Protein AF-A0A7G6E0K6-F1 (afdb_monomer_lite)

pLDDT: mean 91.46, std 11.46, range [50.28, 98.69]

Sequence (84 aa):
MLEGLIEGKIVHFVMPNGQHRPAIVVKVWDWFTGCCNLQVFIDGTNDDKNSSPGVVWKSAVLFDNAQKKVNTWHWVEQTTSSKV

Secondary structure (DSSP, 8-state):
--TT--TT-EEEEE-TTS-EEEEEEEEEEETTTTEEEEEEE--GGGT-TT-SSSEEEEEEEPB-TT--STT-EEPPP-------

Radius of gyration: 13.27 Å; chains: 1; bounding box: 41×24×34 Å

Foldseek 3Di:
DAPPDDFQDWWWAQAPVRDTFIWTFHAAPDPVFRFTKIWTQAPACVRPVPDPPRTDIQHRATADCVSPDHSHIYHDDDDPPPDD

Structure (mmCIF, N/CA/C/O backbone):
data_AF-A0A7G6E0K6-F1
#
_entry.id   AF-A0A7G6E0K6-F1
#
loop_
_atom_site.group_PDB
_atom_site.id
_atom_site.type_symbol
_atom_site.label_atom_id
_atom_site.label_alt_id
_atom_site.label_comp_id
_atom_site.label_asym_id
_atom_site.label_entity_id
_atom_site.label_seq_id
_atom_site.pdbx_PDB_ins_code
_atom_site.Cartn_x
_atom_site.Cartn_y
_atom_site.Cartn_z
_atom_site.occupancy
_atom_site.B_iso_or_equiv
_atom_site.auth_seq_id
_atom_site.auth_comp_id
_atom_site.auth_asym_id
_atom_site.auth_atom_id
_atom_site.pdbx_PDB_model_num
ATOM 1 N N . MET A 1 1 ? -9.784 -4.179 15.073 1.00 86.62 1 MET A N 1
ATOM 2 C CA . MET A 1 1 ? -9.230 -5.018 13.994 1.00 86.62 1 MET A CA 1
ATOM 3 C C . MET A 1 1 ? -9.908 -4.609 12.702 1.00 86.62 1 MET A C 1
ATOM 5 O O . MET A 1 1 ? -11.125 -4.488 12.696 1.00 86.62 1 MET A O 1
ATOM 9 N N . LEU A 1 2 ? -9.129 -4.338 11.660 1.00 94.56 2 LEU A N 1
ATOM 10 C CA . LEU A 1 2 ? -9.607 -3.989 10.335 1.00 94.56 2 LEU A CA 1
ATOM 11 C C . LEU A 1 2 ? -10.099 -5.268 9.659 1.00 94.56 2 LEU A C 1
ATOM 13 O O . LEU A 1 2 ? -9.317 -6.172 9.362 1.00 94.56 2 LEU A O 1
ATOM 17 N N . GLU A 1 3 ? -11.411 -5.366 9.500 1.00 95.44 3 GLU A N 1
ATOM 18 C CA . GLU A 1 3 ? -12.057 -6.549 8.946 1.00 95.44 3 GLU A CA 1
ATOM 19 C C . GLU A 1 3 ? -11.551 -6.841 7.525 1.00 95.44 3 GLU A C 1
ATOM 21 O O . GLU A 1 3 ? -11.365 -5.936 6.713 1.00 95.44 3 GLU A O 1
ATOM 26 N N . GLY A 1 4 ? -11.287 -8.118 7.236 1.00 95.44 4 GLY A N 1
ATOM 27 C CA . GLY A 1 4 ? -10.806 -8.567 5.926 1.00 95.44 4 GLY A CA 1
ATOM 28 C C . GLY A 1 4 ? -9.309 -8.359 5.656 1.00 95.44 4 GLY A C 1
ATOM 29 O O . GLY A 1 4 ? -8.838 -8.774 4.594 1.00 95.44 4 GLY A O 1
ATOM 30 N N . LEU A 1 5 ? -8.549 -7.770 6.590 1.00 97.75 5 LEU A N 1
ATOM 31 C CA . LEU A 1 5 ? -7.093 -7.642 6.477 1.00 97.75 5 LEU A CA 1
ATOM 32 C C . LEU A 1 5 ? -6.377 -8.961 6.774 1.00 97.75 5 LEU A C 1
ATOM 34 O O . LEU A 1 5 ? -6.315 -9.416 7.917 1.00 97.75 5 LEU A O 1
ATOM 38 N N . ILE A 1 6 ? -5.784 -9.529 5.725 1.00 98.12 6 ILE A N 1
ATOM 39 C CA . ILE A 1 6 ? -4.984 -10.754 5.755 1.00 98.12 6 ILE A CA 1
ATOM 40 C C . ILE A 1 6 ? -3.780 -10.623 4.817 1.00 98.12 6 ILE A C 1
ATOM 42 O O . ILE A 1 6 ? -3.819 -9.874 3.839 1.00 98.12 6 ILE A O 1
ATOM 46 N N . GLU A 1 7 ? -2.724 -11.385 5.091 1.00 98.50 7 GLU A N 1
ATOM 47 C CA . GLU A 1 7 ? -1.634 -11.605 4.136 1.00 98.50 7 GLU A CA 1
ATOM 48 C C . GLU A 1 7 ? -2.186 -12.321 2.884 1.00 98.50 7 GLU A C 1
ATOM 50 O O . GLU A 1 7 ? -3.105 -13.135 2.967 1.00 98.50 7 GLU A O 1
ATOM 55 N N . GLY A 1 8 ? -1.681 -11.970 1.704 1.00 98.19 8 GLY A N 1
ATOM 56 C CA . GLY A 1 8 ? -2.174 -12.433 0.405 1.00 98.19 8 GLY A CA 1
ATOM 57 C C . GLY A 1 8 ? -3.351 -11.633 -0.173 1.00 98.19 8 GLY A C 1
ATOM 58 O O . GLY A 1 8 ? -3.745 -11.862 -1.316 1.00 98.19 8 GLY A O 1
ATOM 59 N N . LYS A 1 9 ? -3.923 -10.675 0.568 1.00 98.19 9 LYS A N 1
ATOM 60 C CA . LYS A 1 9 ? -5.043 -9.853 0.084 1.00 98.19 9 LYS A CA 1
ATOM 61 C C . LYS A 1 9 ? -4.578 -8.820 -0.946 1.00 98.19 9 LYS A C 1
ATOM 63 O O . LYS A 1 9 ? -3.612 -8.102 -0.699 1.00 98.19 9 LYS A O 1
ATOM 68 N N . ILE A 1 10 ? -5.301 -8.706 -2.063 1.00 98.12 10 ILE A N 1
ATOM 69 C CA . ILE A 1 10 ? -5.096 -7.638 -3.054 1.00 98.12 10 ILE A CA 1
ATOM 70 C C . ILE A 1 10 ? -5.788 -6.349 -2.589 1.00 98.12 10 ILE A C 1
ATOM 72 O O . ILE A 1 10 ? -6.951 -6.372 -2.175 1.00 98.12 10 ILE A O 1
ATOM 76 N N . VAL A 1 11 ? -5.060 -5.238 -2.669 1.00 98.06 11 VAL A N 1
ATOM 77 C CA . VAL A 1 11 ? -5.448 -3.883 -2.253 1.00 98.06 11 VAL A CA 1
ATOM 78 C C . VAL A 1 11 ? -4.953 -2.851 -3.275 1.00 98.06 11 VAL A C 1
ATOM 80 O O . VAL A 1 11 ? -4.222 -3.198 -4.205 1.00 98.06 11 VAL A O 1
ATOM 83 N N . HIS A 1 12 ? -5.323 -1.582 -3.108 1.00 97.81 12 HIS A N 1
ATOM 84 C CA . HIS A 1 12 ? -4.722 -0.470 -3.848 1.00 97.81 12 HIS A CA 1
ATOM 85 C C . HIS A 1 12 ? -3.716 0.279 -2.977 1.00 97.81 12 HIS A C 1
ATOM 87 O O . HIS A 1 12 ? -3.988 0.564 -1.812 1.00 97.81 12 HIS A O 1
ATOM 93 N N . PHE A 1 13 ? -2.565 0.617 -3.556 1.00 98.06 13 PHE A N 1
ATOM 94 C CA . PHE A 1 13 ? -1.584 1.537 -2.993 1.00 98.06 13 PHE A CA 1
ATOM 95 C C . PHE A 1 13 ? -1.641 2.872 -3.740 1.00 98.06 13 PHE A C 1
ATOM 97 O O . PHE A 1 13 ? -1.623 2.893 -4.973 1.00 98.06 13 PHE A O 1
ATOM 104 N N . VAL A 1 14 ? -1.675 3.977 -2.996 1.00 97.56 14 VAL A N 1
ATOM 105 C CA . VAL A 1 14 ? -1.675 5.333 -3.554 1.00 97.56 14 VAL A CA 1
ATOM 106 C C . VAL A 1 14 ? -0.229 5.789 -3.737 1.00 97.56 14 VAL A C 1
ATOM 108 O O . VAL A 1 14 ? 0.492 6.046 -2.770 1.00 97.56 14 VAL A O 1
ATOM 111 N N . MET A 1 15 ? 0.209 5.888 -4.986 1.00 95.56 15 MET A N 1
ATOM 112 C CA . MET A 1 15 ? 1.558 6.303 -5.368 1.00 95.56 15 MET A CA 1
ATOM 113 C C . MET A 1 15 ? 1.831 7.776 -4.997 1.00 95.56 15 MET A C 1
ATOM 115 O O . MET A 1 15 ? 0.891 8.547 -4.798 1.00 95.56 15 MET A O 1
ATOM 119 N N . PRO A 1 16 ? 3.103 8.226 -4.945 1.00 95.06 16 PRO A N 1
ATOM 120 C CA . PRO A 1 16 ? 3.441 9.626 -4.655 1.00 95.06 16 PRO A CA 1
ATOM 121 C C . PRO A 1 16 ? 2.800 10.654 -5.600 1.00 95.06 16 PRO A C 1
ATOM 123 O O . PRO A 1 16 ? 2.572 11.791 -5.202 1.00 95.06 16 PRO A O 1
ATOM 126 N N . ASN A 1 17 ? 2.502 10.256 -6.839 1.00 92.44 17 ASN A N 1
ATOM 127 C CA . ASN A 1 17 ? 1.820 11.082 -7.839 1.00 92.44 17 ASN A CA 1
ATOM 128 C C . ASN A 1 17 ? 0.278 11.011 -7.745 1.00 92.44 17 ASN A C 1
ATOM 130 O O . ASN A 1 17 ? -0.403 11.555 -8.609 1.00 92.44 17 ASN A O 1
ATOM 134 N N . GLY A 1 18 ? -0.270 10.321 -6.739 1.00 94.62 18 GLY A N 1
ATOM 135 C CA . GLY A 1 18 ? -1.709 10.143 -6.526 1.00 94.62 18 GLY A CA 1
ATOM 136 C C . GLY A 1 18 ? -2.350 9.012 -7.330 1.00 94.62 18 GLY A C 1
ATOM 137 O O . GLY A 1 18 ? -3.522 8.723 -7.124 1.00 94.62 18 GLY A O 1
ATOM 138 N N . GLN A 1 19 ? -1.621 8.344 -8.228 1.00 94.44 19 GLN A N 1
ATOM 139 C CA . GLN A 1 19 ? -2.179 7.218 -8.976 1.00 94.44 19 GLN A CA 1
ATOM 140 C C . GLN A 1 19 ? -2.319 5.974 -8.101 1.00 94.44 19 GLN A C 1
ATOM 142 O O . GLN A 1 19 ? -1.508 5.727 -7.209 1.00 94.44 19 GLN A O 1
ATOM 147 N N . HIS A 1 20 ? -3.330 5.158 -8.385 1.00 95.69 20 HIS A N 1
ATOM 148 C CA . HIS A 1 20 ? -3.555 3.909 -7.667 1.00 95.69 20 HIS A CA 1
ATOM 149 C C . HIS A 1 20 ? -2.865 2.759 -8.408 1.00 95.69 20 HIS A C 1
ATOM 151 O O . HIS A 1 20 ? -2.908 2.670 -9.642 1.00 95.69 20 HIS A O 1
ATOM 157 N N . ARG A 1 21 ? -2.205 1.881 -7.652 1.00 96.44 21 ARG A N 1
ATOM 158 C CA . ARG A 1 21 ? -1.587 0.659 -8.172 1.00 96.44 21 ARG A CA 1
ATOM 159 C C . ARG A 1 21 ? -2.047 -0.563 -7.394 1.00 96.44 21 ARG A C 1
ATOM 161 O O . ARG A 1 21 ? -2.198 -0.473 -6.173 1.00 96.44 21 ARG A O 1
ATOM 168 N N . PRO A 1 22 ? -2.269 -1.703 -8.069 1.00 97.56 22 PRO A N 1
ATOM 169 C CA . PRO A 1 22 ? -2.570 -2.938 -7.374 1.00 97.56 22 PRO A CA 1
ATOM 170 C C . PRO A 1 22 ? -1.375 -3.344 -6.516 1.00 97.56 22 PRO A C 1
ATOM 172 O O . PRO A 1 22 ? -0.217 -3.225 -6.914 1.00 97.56 22 PRO A O 1
ATOM 175 N N . ALA A 1 23 ? -1.661 -3.836 -5.322 1.00 98.31 23 ALA A N 1
ATOM 176 C CA . ALA A 1 23 ? -0.665 -4.351 -4.404 1.00 98.31 23 ALA A CA 1
ATOM 177 C C . ALA A 1 23 ? -1.207 -5.580 -3.680 1.00 98.31 23 ALA A C 1
ATOM 179 O O . ALA A 1 23 ? -2.418 -5.757 -3.565 1.00 98.31 23 ALA A O 1
ATOM 180 N N . ILE A 1 24 ? -0.312 -6.419 -3.170 1.00 98.56 24 ILE A N 1
ATOM 181 C CA . ILE A 1 24 ? -0.662 -7.546 -2.305 1.00 98.56 24 ILE A CA 1
ATOM 182 C C . ILE A 1 24 ? -0.068 -7.339 -0.913 1.00 98.56 24 ILE A C 1
ATOM 184 O O . ILE A 1 24 ? 1.086 -6.927 -0.776 1.00 98.56 24 ILE A O 1
ATOM 188 N N . VAL A 1 25 ? -0.864 -7.615 0.122 1.00 98.69 25 VAL A N 1
ATOM 189 C CA . VAL A 1 25 ? -0.419 -7.593 1.520 1.00 98.69 25 VAL A CA 1
ATOM 190 C C . VAL A 1 25 ? 0.531 -8.760 1.754 1.00 98.69 25 VAL A C 1
ATOM 192 O O . VAL A 1 25 ? 0.125 -9.912 1.667 1.00 98.69 25 VAL A O 1
ATOM 195 N N . VAL A 1 26 ? 1.794 -8.483 2.064 1.00 98.50 26 VAL A N 1
ATOM 196 C CA . VAL A 1 26 ? 2.809 -9.528 2.293 1.00 98.50 26 VAL A CA 1
ATOM 197 C C . VAL A 1 26 ? 2.977 -9.834 3.779 1.00 98.50 26 VAL A C 1
ATOM 199 O O . VAL A 1 26 ? 3.222 -10.975 4.153 1.00 98.50 26 VAL A O 1
ATOM 202 N N . LYS A 1 27 ? 2.849 -8.817 4.638 1.00 98.56 27 LYS A N 1
ATOM 203 C CA . LYS A 1 27 ? 3.004 -8.949 6.092 1.00 98.56 27 LYS A CA 1
ATOM 204 C C . LYS A 1 27 ? 2.118 -7.944 6.807 1.00 98.56 27 LYS A C 1
ATOM 206 O O . LYS A 1 27 ? 2.220 -6.760 6.504 1.00 98.56 27 LYS A O 1
ATOM 211 N N . VAL A 1 28 ? 1.320 -8.372 7.781 1.00 98.50 28 VAL A N 1
ATOM 212 C CA . VAL A 1 28 ? 0.586 -7.444 8.662 1.00 98.50 28 VAL A CA 1
ATOM 213 C C . VAL A 1 28 ? 1.404 -7.189 9.930 1.00 98.50 28 VAL A C 1
ATOM 215 O O . VAL A 1 28 ? 1.827 -8.136 10.593 1.00 98.50 28 VAL A O 1
ATOM 218 N N . TRP A 1 29 ? 1.639 -5.915 10.250 1.00 97.94 29 TRP A N 1
ATOM 219 C CA . TRP A 1 29 ? 2.297 -5.482 11.490 1.00 97.94 29 TRP A CA 1
ATOM 220 C C . TRP A 1 29 ? 1.285 -5.111 12.569 1.00 97.94 29 TRP A C 1
ATOM 222 O O . TRP A 1 29 ? 1.509 -5.395 13.741 1.00 97.94 29 TRP A O 1
ATOM 232 N N . ASP A 1 30 ? 0.174 -4.488 12.172 1.00 97.94 30 ASP A N 1
ATOM 233 C CA . ASP A 1 30 ? -0.887 -4.087 13.090 1.00 97.94 30 ASP A CA 1
ATOM 234 C C . ASP A 1 30 ? -2.263 -4.154 12.416 1.00 97.94 30 ASP A C 1
ATOM 236 O O . ASP A 1 30 ? -2.563 -3.437 11.460 1.00 97.94 30 ASP 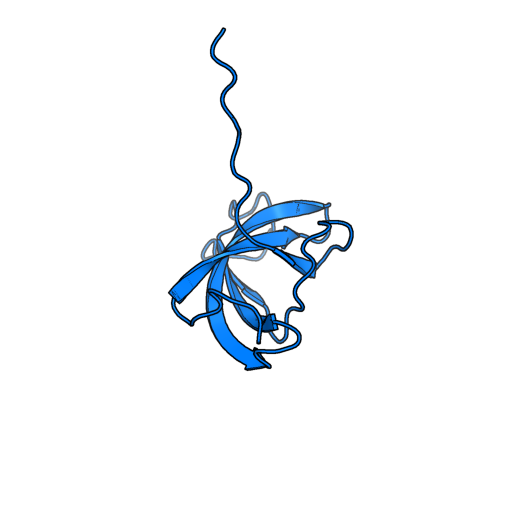A O 1
ATOM 240 N N . TRP A 1 31 ? -3.130 -5.002 12.966 1.00 97.25 31 TRP A N 1
ATOM 241 C CA . TRP A 1 31 ? -4.498 -5.188 12.500 1.00 97.25 31 TRP A CA 1
ATOM 242 C C . TRP A 1 31 ? -5.436 -4.037 12.859 1.00 97.25 31 TRP A C 1
ATOM 244 O O . TRP A 1 31 ? -6.519 -3.965 12.291 1.00 97.25 31 TRP A O 1
ATOM 254 N N . PHE A 1 32 ? -5.112 -3.167 13.813 1.00 96.31 32 PHE A N 1
ATOM 255 C CA . PHE A 1 32 ? -5.980 -2.048 14.189 1.00 96.31 32 PHE A CA 1
ATOM 256 C C . PHE A 1 32 ? -5.772 -0.842 13.279 1.00 96.31 32 PHE A C 1
ATOM 258 O O . PHE A 1 32 ? -6.753 -0.268 12.813 1.00 96.31 32 PHE A O 1
ATOM 265 N N . THR A 1 33 ? -4.518 -0.496 12.990 1.00 97.00 33 THR A N 1
ATOM 266 C CA . THR A 1 33 ? -4.172 0.602 12.070 1.00 97.00 33 THR A CA 1
ATOM 267 C C . THR A 1 33 ? -4.118 0.172 10.606 1.00 97.00 33 THR A C 1
ATOM 269 O O . THR A 1 33 ? -4.101 1.020 9.716 1.00 97.00 33 THR A O 1
ATOM 272 N N . GLY A 1 34 ? -4.064 -1.135 10.342 1.00 97.75 34 GLY A N 1
ATOM 273 C CA . GLY A 1 34 ? -3.837 -1.678 9.007 1.00 97.75 34 GLY A CA 1
ATOM 274 C C . GLY A 1 34 ? -2.393 -1.525 8.523 1.00 97.75 34 GLY A C 1
ATOM 275 O O . GLY A 1 34 ? -2.141 -1.625 7.325 1.00 97.75 34 GLY A O 1
ATOM 276 N N . CYS A 1 35 ? -1.440 -1.266 9.424 1.00 98.38 35 CYS A N 1
ATOM 277 C CA . CYS A 1 35 ? -0.030 -1.168 9.070 1.00 98.38 35 CYS A CA 1
ATOM 278 C C . CYS A 1 35 ? 0.478 -2.506 8.514 1.00 98.38 35 CYS A C 1
ATOM 280 O O . CYS A 1 35 ? 0.418 -3.538 9.192 1.00 98.38 35 CYS A O 1
ATOM 282 N N . CYS A 1 36 ? 0.982 -2.501 7.280 1.00 98.62 36 CYS A N 1
ATOM 283 C CA . CYS A 1 36 ? 1.445 -3.711 6.608 1.00 98.62 36 CYS A CA 1
ATOM 284 C C . CYS A 1 36 ? 2.579 -3.441 5.611 1.00 98.62 36 CYS A C 1
ATOM 286 O O . CYS A 1 36 ? 2.864 -2.300 5.249 1.00 98.62 36 CYS A O 1
ATOM 288 N N . ASN A 1 37 ? 3.234 -4.509 5.166 1.00 98.69 37 ASN A N 1
ATOM 289 C CA . ASN A 1 37 ? 4.119 -4.472 4.009 1.00 98.69 37 ASN A CA 1
ATOM 290 C C . ASN A 1 37 ? 3.346 -4.874 2.759 1.00 98.69 37 ASN A C 1
ATOM 292 O O . ASN A 1 37 ? 2.541 -5.810 2.788 1.00 98.69 37 ASN A O 1
ATOM 296 N N . LEU A 1 38 ? 3.659 -4.203 1.658 1.00 98.56 38 LEU A N 1
ATOM 297 C CA . LEU A 1 38 ? 3.037 -4.402 0.364 1.00 98.56 38 LEU A CA 1
ATOM 298 C C . LEU A 1 38 ? 4.087 -4.713 -0.693 1.00 98.56 38 LEU A C 1
ATOM 300 O O . LEU A 1 38 ? 5.152 -4.092 -0.746 1.00 98.56 38 LEU A O 1
ATOM 304 N N . GLN A 1 39 ? 3.717 -5.616 -1.589 1.00 97.88 39 GLN A N 1
ATOM 305 C CA . GLN A 1 39 ? 4.351 -5.747 -2.887 1.00 97.88 39 GLN A CA 1
ATOM 306 C C . GLN A 1 39 ? 3.439 -5.053 -3.909 1.00 97.88 39 GLN A C 1
ATOM 308 O O . GLN A 1 39 ? 2.327 -5.515 -4.161 1.00 97.88 39 GLN A O 1
ATOM 313 N N . VAL A 1 40 ? 3.881 -3.907 -4.430 1.00 97.19 40 VAL A N 1
ATOM 314 C CA . VAL A 1 40 ? 3.106 -3.042 -5.334 1.00 97.19 40 VAL A CA 1
ATOM 315 C C . VAL A 1 40 ? 3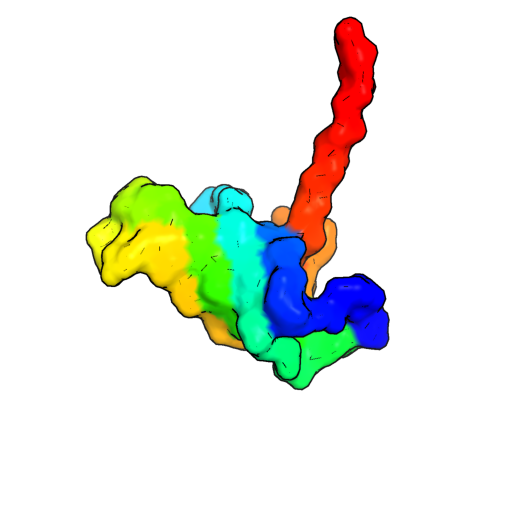.479 -3.351 -6.776 1.00 97.19 40 VAL A C 1
ATOM 317 O O . VAL A 1 40 ? 4.654 -3.286 -7.121 1.00 97.19 40 VAL A O 1
ATOM 320 N N . PHE A 1 41 ? 2.496 -3.661 -7.614 1.00 96.56 41 PHE A N 1
ATOM 321 C CA . PHE A 1 41 ? 2.681 -3.897 -9.042 1.00 96.56 41 PHE A CA 1
ATOM 322 C C . PHE A 1 41 ? 2.509 -2.578 -9.786 1.00 96.56 41 PHE A C 1
ATOM 324 O O . PHE A 1 41 ? 1.440 -1.968 -9.769 1.00 96.56 41 PHE A O 1
ATOM 331 N N . ILE A 1 42 ? 3.582 -2.128 -10.413 1.00 95.12 42 ILE A N 1
ATOM 332 C CA . ILE A 1 42 ? 3.662 -0.833 -11.083 1.00 95.12 42 ILE A CA 1
ATOM 333 C C . ILE A 1 42 ? 3.767 -1.027 -12.597 1.00 95.12 42 ILE A C 1
ATOM 335 O O . ILE A 1 42 ? 4.130 -2.103 -13.074 1.00 95.12 42 ILE A O 1
ATOM 339 N N . ASP A 1 43 ? 3.499 0.028 -13.355 1.00 91.25 43 ASP A N 1
ATOM 340 C CA . ASP A 1 43 ? 3.607 0.066 -14.815 1.00 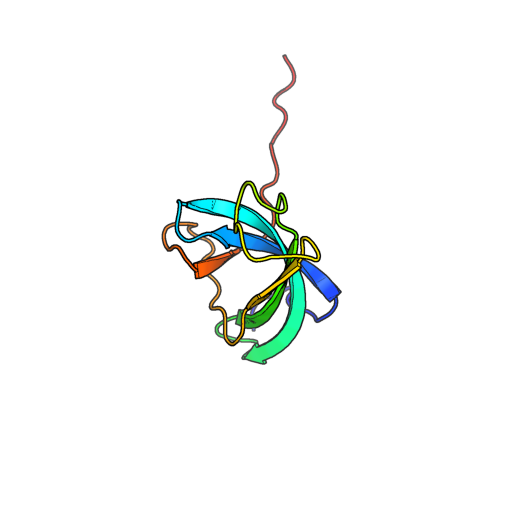91.25 43 ASP A CA 1
ATOM 341 C C . ASP A 1 43 ? 5.068 0.278 -15.262 1.00 91.25 43 ASP A C 1
ATOM 343 O O . ASP A 1 43 ? 5.414 1.191 -16.014 1.00 91.25 43 ASP A O 1
ATOM 347 N N . GLY A 1 44 ? 5.964 -0.542 -14.702 1.00 87.50 44 GLY A N 1
ATOM 348 C CA . GLY A 1 44 ? 7.403 -0.514 -14.950 1.00 87.50 44 GLY A CA 1
ATOM 349 C C . GLY A 1 44 ? 7.993 0.899 -14.927 1.00 87.50 44 GLY A C 1
ATOM 350 O O . GLY A 1 44 ? 7.804 1.668 -13.983 1.00 87.50 44 GLY A O 1
ATOM 351 N N . THR A 1 45 ? 8.692 1.252 -16.006 1.00 86.81 45 THR A N 1
ATOM 352 C CA . THR A 1 45 ? 9.398 2.533 -16.136 1.00 86.81 45 THR A CA 1
ATOM 353 C C . THR A 1 45 ? 8.491 3.756 -16.270 1.00 86.81 45 THR A C 1
ATOM 355 O O . THR A 1 45 ? 9.006 4.874 -16.202 1.00 86.81 45 THR A O 1
ATOM 358 N N . ASN A 1 46 ? 7.176 3.583 -16.459 1.00 86.56 46 ASN A N 1
ATOM 359 C CA . ASN A 1 46 ? 6.229 4.703 -16.439 1.00 86.56 46 ASN A CA 1
ATOM 360 C C . ASN A 1 46 ? 6.028 5.242 -15.017 1.00 86.56 46 ASN A C 1
ATOM 362 O O . ASN A 1 46 ? 5.770 6.434 -14.850 1.00 86.56 46 ASN A O 1
ATOM 366 N N . ASP A 1 47 ? 6.193 4.389 -14.003 1.00 85.12 47 ASP A N 1
ATOM 367 C CA . ASP A 1 47 ? 6.063 4.772 -12.597 1.00 85.12 47 ASP A CA 1
ATOM 368 C C . ASP A 1 47 ? 7.408 5.023 -11.924 1.00 85.12 47 ASP A C 1
ATOM 370 O O . ASP A 1 47 ? 7.549 5.976 -11.156 1.00 85.12 47 ASP A O 1
ATOM 374 N N . ASP A 1 48 ? 8.399 4.177 -12.199 1.00 82.00 48 ASP A N 1
ATOM 375 C CA . ASP A 1 48 ? 9.739 4.320 -11.647 1.00 82.00 48 ASP A CA 1
ATOM 376 C C . ASP A 1 48 ? 10.784 3.835 -12.661 1.00 82.00 48 ASP A C 1
ATOM 378 O O . ASP A 1 48 ? 10.852 2.676 -13.061 1.00 82.00 48 ASP A O 1
ATOM 382 N N . LYS A 1 49 ? 11.642 4.757 -13.108 1.00 81.44 49 LYS A N 1
ATOM 383 C CA . LYS A 1 49 ? 12.671 4.464 -14.117 1.00 81.44 49 LYS A CA 1
ATOM 384 C C . LYS A 1 49 ? 13.691 3.425 -13.649 1.00 81.44 49 LYS A C 1
ATOM 386 O O . LYS A 1 49 ? 14.374 2.843 -14.486 1.00 81.44 49 LYS A O 1
ATOM 391 N N . ASN A 1 50 ? 13.796 3.205 -12.340 1.00 79.00 50 ASN A N 1
ATOM 392 C CA . ASN A 1 50 ? 14.740 2.274 -11.735 1.00 79.00 50 ASN A CA 1
ATOM 393 C C . ASN A 1 50 ? 14.090 0.949 -11.322 1.00 79.00 50 ASN A C 1
ATOM 395 O O . ASN A 1 50 ? 14.791 0.033 -10.892 1.00 79.00 50 ASN A O 1
ATOM 399 N N . SER A 1 51 ? 12.769 0.822 -11.435 1.00 66.25 51 SER A N 1
ATOM 400 C CA . SER A 1 51 ? 12.061 -0.374 -11.002 1.00 66.25 51 SER A CA 1
ATOM 401 C C . SER A 1 51 ? 11.978 -1.402 -12.129 1.00 66.25 51 SER A C 1
ATOM 403 O O . SER A 1 51 ? 11.070 -1.404 -12.964 1.00 66.25 51 SER A O 1
ATOM 405 N N . SER A 1 52 ? 12.962 -2.289 -12.144 1.00 61.56 52 SER A N 1
ATOM 406 C CA . SER A 1 52 ? 12.917 -3.561 -12.853 1.00 61.56 52 SER A CA 1
ATOM 407 C C . SER A 1 52 ? 13.254 -4.650 -11.833 1.00 61.56 52 SER A C 1
ATOM 409 O O . SER A 1 52 ? 14.325 -4.566 -11.225 1.00 61.56 52 SER A O 1
ATOM 411 N N . PRO A 1 53 ? 12.382 -5.646 -11.582 1.00 77.62 53 PRO A N 1
ATOM 412 C CA . PRO A 1 53 ? 11.085 -5.931 -12.218 1.00 77.62 53 PRO A CA 1
ATOM 413 C C . PRO A 1 53 ? 9.996 -4.917 -11.811 1.00 77.62 53 PRO A C 1
ATOM 415 O O . PRO A 1 53 ? 10.192 -4.206 -10.834 1.00 77.62 53 PRO A O 1
ATOM 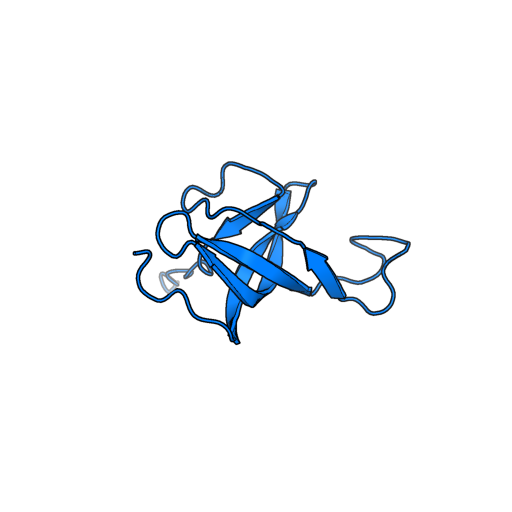418 N N . GLY A 1 54 ? 8.871 -4.837 -12.544 1.00 89.25 54 GLY A N 1
ATOM 419 C CA . GLY A 1 54 ? 7.726 -3.912 -12.343 1.00 89.25 54 GLY A CA 1
ATOM 420 C C . GLY A 1 54 ? 6.950 -4.101 -11.032 1.00 89.25 54 GLY A C 1
ATOM 421 O O . GLY A 1 54 ? 5.721 -4.136 -10.996 1.00 89.25 54 GLY A O 1
ATOM 422 N N . VAL A 1 55 ? 7.684 -4.280 -9.945 1.00 93.12 55 VAL A N 1
ATOM 423 C CA . VAL A 1 55 ? 7.201 -4.586 -8.624 1.00 93.12 55 VAL A CA 1
ATOM 424 C C . VAL A 1 55 ? 8.069 -3.845 -7.612 1.00 93.12 55 VAL A C 1
ATOM 426 O O . VAL A 1 55 ? 9.289 -3.988 -7.600 1.00 93.12 55 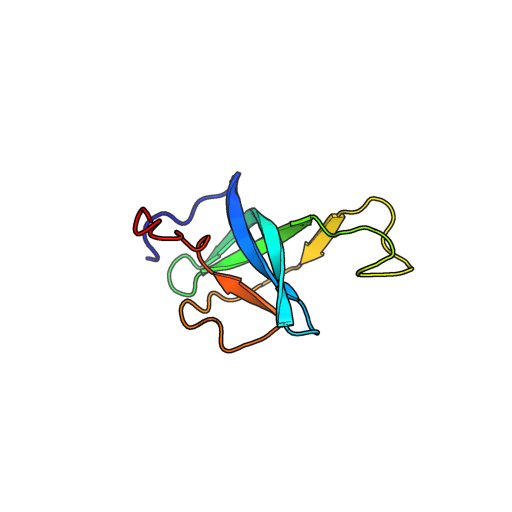VAL A O 1
ATOM 429 N N . VAL A 1 56 ? 7.442 -3.072 -6.732 1.00 94.31 56 VAL A N 1
ATOM 430 C CA . VAL A 1 56 ? 8.127 -2.264 -5.717 1.00 94.31 56 VAL A CA 1
ATOM 431 C C . VAL A 1 56 ? 7.705 -2.719 -4.330 1.00 94.31 56 VAL A C 1
ATOM 433 O O . VAL A 1 56 ? 6.523 -2.921 -4.054 1.00 94.31 56 VAL A O 1
ATOM 436 N N . TRP A 1 57 ? 8.682 -2.864 -3.441 1.00 95.75 57 TRP A N 1
ATOM 437 C CA . TRP A 1 57 ? 8.430 -3.144 -2.033 1.00 95.75 57 TRP A CA 1
ATOM 438 C C . TRP A 1 57 ? 8.077 -1.857 -1.281 1.00 95.75 57 TRP A C 1
ATOM 440 O O . TRP A 1 57 ? 8.795 -0.858 -1.372 1.00 95.75 57 TRP A O 1
ATOM 450 N N . LYS A 1 58 ? 7.002 -1.882 -0.490 1.00 97.00 58 LYS A N 1
ATOM 451 C CA . LYS A 1 58 ? 6.640 -0.801 0.436 1.00 97.00 58 LYS A CA 1
ATOM 452 C C . LYS A 1 58 ? 6.472 -1.367 1.840 1.00 97.00 58 LYS A C 1
ATOM 454 O O . LYS A 1 58 ? 5.700 -2.294 2.056 1.00 97.00 58 LYS A O 1
ATOM 459 N N . SER A 1 59 ? 7.214 -0.810 2.791 1.00 97.69 59 SER A N 1
ATOM 460 C CA . SER A 1 59 ? 7.214 -1.255 4.186 1.00 97.69 59 SER A CA 1
ATOM 461 C C . SER A 1 59 ? 6.371 -0.327 5.057 1.00 97.69 59 SER A C 1
ATOM 463 O O . SER A 1 59 ? 6.351 0.876 4.800 1.00 97.69 59 SER A O 1
ATOM 465 N N . ALA A 1 60 ? 5.735 -0.874 6.095 1.00 97.44 60 ALA A N 1
ATOM 466 C CA . ALA A 1 60 ? 5.000 -0.124 7.122 1.00 97.44 60 ALA A CA 1
ATOM 467 C C . ALA A 1 60 ? 3.975 0.890 6.562 1.00 97.44 60 ALA A C 1
ATOM 469 O O . ALA A 1 60 ? 3.888 2.035 7.008 1.00 97.44 60 ALA A O 1
ATOM 470 N N . VAL A 1 61 ? 3.203 0.472 5.558 1.00 98.44 61 VAL A N 1
ATOM 471 C CA . VAL A 1 61 ? 2.199 1.306 4.892 1.00 98.44 61 VAL A CA 1
ATOM 472 C C . VAL A 1 61 ? 0.914 1.332 5.714 1.00 98.44 61 VAL A C 1
ATOM 474 O O . VAL A 1 61 ? 0.370 0.281 6.058 1.00 98.44 61 VAL A O 1
ATOM 477 N N . LEU A 1 62 ? 0.412 2.534 6.002 1.00 98.19 62 LEU A N 1
ATOM 478 C CA . LEU A 1 62 ? -0.824 2.744 6.757 1.00 98.19 62 LEU A CA 1
ATOM 479 C C . LEU A 1 62 ? -2.063 2.687 5.859 1.00 98.19 62 LEU A C 1
ATOM 481 O O . LEU A 1 62 ? -2.020 3.080 4.691 1.00 98.19 62 LEU A O 1
ATOM 485 N N . PHE A 1 63 ? -3.171 2.232 6.440 1.00 98.19 63 PHE A N 1
ATOM 486 C CA . PHE A 1 63 ? -4.480 2.221 5.798 1.00 98.19 63 PHE A CA 1
ATOM 487 C C . PHE A 1 63 ? -5.098 3.631 5.760 1.00 98.19 63 PHE A C 1
ATOM 489 O O . PHE A 1 63 ? -5.082 4.346 6.764 1.00 98.19 63 PHE A O 1
ATOM 496 N N . ASP A 1 64 ? -5.682 4.021 4.626 1.00 97.38 64 ASP A N 1
ATOM 497 C CA . ASP A 1 64 ? -6.471 5.250 4.466 1.00 97.38 64 ASP A CA 1
ATOM 498 C C . ASP A 1 64 ? -7.687 5.012 3.558 1.00 97.38 64 ASP A C 1
ATOM 500 O O . ASP A 1 64 ? -7.647 5.242 2.351 1.00 97.38 64 ASP A O 1
ATOM 504 N N . ASN A 1 65 ? -8.814 4.596 4.144 1.00 93.06 65 ASN A N 1
ATOM 505 C CA . ASN A 1 65 ? -10.044 4.346 3.383 1.00 93.06 65 ASN A CA 1
ATOM 506 C C . ASN A 1 65 ? -10.604 5.589 2.669 1.00 93.06 65 ASN A C 1
ATOM 508 O O . ASN A 1 65 ? -11.429 5.452 1.772 1.00 93.06 65 ASN A O 1
ATOM 512 N N . ALA A 1 66 ? -10.211 6.797 3.090 1.00 91.88 66 ALA A N 1
ATOM 513 C CA . ALA A 1 66 ? -10.670 8.033 2.467 1.00 91.88 66 ALA A CA 1
ATOM 514 C C . ALA A 1 66 ? -9.889 8.380 1.191 1.00 91.88 66 ALA A C 1
ATOM 516 O O . ALA A 1 66 ? -10.298 9.306 0.493 1.00 91.88 66 ALA A O 1
ATOM 517 N N . GLN A 1 67 ? -8.791 7.665 0.903 1.00 90.69 67 GLN A N 1
ATOM 518 C CA . GLN A 1 67 ? -7.958 7.848 -0.291 1.00 90.69 67 GLN A CA 1
ATOM 519 C C . GLN A 1 67 ? -7.405 9.279 -0.418 1.00 90.69 67 GLN A C 1
ATOM 521 O O . GLN A 1 67 ? -7.244 9.812 -1.513 1.00 90.69 67 GLN A O 1
ATOM 526 N N . LYS A 1 68 ? -7.147 9.949 0.713 1.00 88.00 68 LYS A N 1
ATOM 527 C CA . LYS A 1 68 ? -6.718 11.359 0.728 1.00 88.00 68 LYS A CA 1
ATOM 528 C C . LYS A 1 68 ? -5.205 11.508 0.796 1.00 88.00 68 LYS A C 1
ATOM 530 O O . LYS A 1 68 ? -4.693 12.597 0.539 1.00 88.00 68 LYS A O 1
ATOM 535 N N . LYS A 1 69 ? -4.490 10.456 1.198 1.00 96.69 69 LYS A N 1
ATOM 536 C CA . LYS A 1 69 ? -3.049 10.500 1.455 1.00 96.69 69 LYS A CA 1
ATOM 537 C C . LYS A 1 69 ? -2.285 9.606 0.487 1.00 96.69 69 LYS A C 1
ATOM 539 O O . LYS A 1 69 ? -2.566 8.420 0.362 1.00 96.69 69 LYS A O 1
ATOM 544 N N . VAL A 1 70 ? -1.244 10.158 -0.125 1.00 97.88 70 VAL A N 1
ATOM 545 C CA . VAL A 1 70 ? -0.256 9.364 -0.867 1.00 97.88 70 VAL A CA 1
ATOM 546 C C . VAL A 1 70 ? 0.559 8.483 0.080 1.00 97.88 70 VAL A C 1
ATOM 548 O O . VAL A 1 70 ? 0.654 8.761 1.276 1.00 97.88 70 VAL A O 1
ATOM 551 N N . ASN A 1 71 ? 1.193 7.444 -0.461 1.00 97.88 71 ASN A N 1
ATOM 552 C CA . ASN A 1 71 ? 1.948 6.439 0.290 1.00 97.88 71 ASN A CA 1
ATOM 553 C C . ASN A 1 71 ? 1.118 5.715 1.362 1.00 97.88 71 ASN A C 1
ATOM 555 O O . ASN A 1 71 ? 1.642 5.319 2.403 1.00 97.88 71 ASN A O 1
ATOM 559 N N . THR A 1 72 ? -0.172 5.537 1.100 1.00 98.44 72 THR A N 1
ATOM 560 C CA . THR A 1 72 ? -1.087 4.737 1.918 1.00 98.44 72 THR A CA 1
ATOM 561 C C . THR A 1 72 ? -1.710 3.634 1.071 1.00 98.44 72 THR A C 1
ATOM 563 O O . THR A 1 72 ? -1.483 3.566 -0.141 1.00 98.44 72 THR A O 1
ATOM 566 N N . TRP A 1 73 ? -2.482 2.753 1.700 1.00 98.44 73 TRP A N 1
ATOM 567 C CA . TRP A 1 73 ? -3.268 1.753 0.990 1.00 98.44 73 TRP A CA 1
ATOM 568 C C . TRP A 1 73 ? -4.735 1.786 1.401 1.00 98.44 73 TRP A C 1
ATOM 570 O O . TRP A 1 73 ? -5.085 2.222 2.498 1.00 98.44 73 TRP A O 1
ATOM 580 N N . HIS A 1 74 ? -5.596 1.296 0.519 1.00 98.00 74 HIS A N 1
ATOM 581 C CA . HIS A 1 74 ? -7.024 1.149 0.773 1.00 98.00 74 HIS A CA 1
ATOM 582 C C . HIS A 1 74 ? -7.589 -0.075 0.051 1.00 98.00 74 HIS A C 1
ATOM 584 O O . HIS A 1 74 ? -6.933 -0.701 -0.787 1.00 98.00 74 HIS A O 1
ATOM 590 N N . TRP A 1 75 ? -8.828 -0.435 0.381 1.00 97.19 75 TRP A N 1
ATOM 591 C CA . TRP A 1 75 ? -9.539 -1.498 -0.322 1.0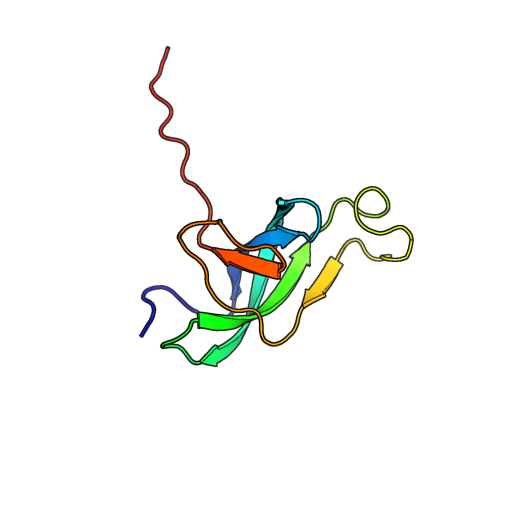0 97.19 75 TRP A CA 1
ATOM 592 C C . TRP A 1 75 ? -9.791 -1.126 -1.783 1.00 97.19 75 TRP A C 1
ATOM 594 O O . TRP A 1 75 ? -10.028 0.039 -2.097 1.00 97.19 75 TRP A O 1
ATOM 604 N N . VAL A 1 76 ? -9.758 -2.128 -2.666 1.00 95.56 76 VAL A N 1
ATOM 605 C CA . VAL A 1 76 ? -10.055 -1.956 -4.095 1.00 95.56 76 VAL A CA 1
ATOM 606 C C . VAL A 1 76 ? -11.439 -1.323 -4.265 1.00 95.56 76 VAL A C 1
ATOM 608 O O . VAL A 1 76 ? -12.417 -1.780 -3.671 1.00 95.56 76 VAL A O 1
ATOM 611 N N . GLU A 1 77 ? -11.509 -0.271 -5.076 1.00 89.81 77 GLU A N 1
ATOM 612 C CA . GLU A 1 77 ? -12.757 0.419 -5.397 1.00 89.81 77 GLU A CA 1
ATOM 613 C C . GLU A 1 77 ? -13.694 -0.501 -6.184 1.00 89.81 77 GLU A C 1
ATOM 615 O O . GLU A 1 77 ? -13.284 -1.189 -7.119 1.00 89.81 77 GLU A O 1
ATOM 620 N N . GLN A 1 78 ? -14.973 -0.493 -5.824 1.00 83.06 78 GLN A N 1
ATOM 621 C CA . GLN A 1 78 ? -16.008 -1.175 -6.588 1.00 83.06 78 GLN A CA 1
ATOM 622 C C . GLN A 1 78 ? -16.730 -0.134 -7.435 1.00 83.06 78 GLN A C 1
ATOM 624 O O . GLN A 1 78 ? -17.451 0.712 -6.908 1.00 83.06 78 GLN A O 1
ATOM 629 N N . THR A 1 79 ? -16.556 -0.184 -8.752 1.00 74.38 79 THR A N 1
ATOM 630 C CA . THR A 1 79 ? -17.394 0.603 -9.653 1.00 74.38 79 THR A CA 1
ATOM 631 C C . THR A 1 79 ? -18.797 0.013 -9.646 1.00 74.38 79 THR A C 1
ATOM 633 O O . THR A 1 79 ? -19.039 -1.091 -10.134 1.00 74.38 79 THR A O 1
ATOM 636 N N . THR A 1 80 ? -19.762 0.751 -9.097 1.00 62.12 80 THR A N 1
ATOM 637 C CA . THR A 1 80 ? -21.170 0.448 -9.344 1.00 62.12 80 THR A CA 1
ATOM 638 C C . THR A 1 80 ? -21.428 0.781 -10.809 1.00 62.12 80 THR A C 1
ATOM 640 O O . THR A 1 80 ? -21.577 1.944 -11.171 1.00 62.12 80 THR A O 1
ATOM 643 N N . SER A 1 81 ? -21.406 -0.225 -11.684 1.00 59.78 81 SER A N 1
ATOM 644 C CA . SER A 1 81 ? -21.885 -0.043 -13.054 1.00 59.78 81 SER A CA 1
ATOM 645 C C . SER A 1 81 ? -23.389 0.194 -12.996 1.00 59.78 81 SER A C 1
ATOM 647 O O . SER A 1 81 ? -24.185 -0.744 -13.037 1.00 59.78 81 SER A O 1
ATOM 649 N N . SER A 1 82 ? -23.787 1.458 -12.884 1.00 55.25 82 SER A N 1
ATOM 650 C CA . SER A 1 82 ? -25.105 1.902 -13.312 1.00 55.25 82 SER A CA 1
ATOM 651 C C . SER A 1 82 ? -25.155 1.656 -14.816 1.00 55.25 82 SER A C 1
ATOM 653 O O . SER A 1 82 ? -24.556 2.401 -15.587 1.00 55.25 82 SER A O 1
ATOM 655 N N . LYS A 1 83 ? -25.757 0.530 -15.212 1.00 50.28 83 LYS A N 1
ATOM 656 C CA . LYS A 1 83 ? -25.967 0.165 -16.615 1.00 50.28 83 LYS A CA 1
ATOM 657 C C . LYS A 1 83 ? -26.602 1.352 -17.347 1.00 50.28 83 LYS A C 1
ATOM 659 O O . LYS A 1 83 ? -27.649 1.830 -16.911 1.00 50.28 83 LYS A O 1
ATOM 664 N N . VAL A 1 84 ? -25.946 1.804 -18.414 1.00 52.12 84 VAL A N 1
ATOM 665 C CA . VAL A 1 84 ? -26.573 2.583 -19.491 1.00 52.12 84 VAL A CA 1
ATOM 666 C C . VAL A 1 84 ? -27.277 1.602 -20.418 1.00 52.12 84 VAL A C 1
ATOM 668 O O . VAL A 1 84 ? -26.678 0.530 -20.672 1.00 52.12 84 VAL A O 1
#

Organism: Thermanaerosceptrum fracticalcis (NCBI:txid1712410)